Protein AF-A0AB74EVL1-F1 (afdb_monomer_lite)

Structure (mmCIF, N/CA/C/O backbone):
data_AF-A0AB74EVL1-F1
#
_entry.id   AF-A0AB74EVL1-F1
#
loop_
_atom_site.group_PDB
_atom_site.id
_atom_site.type_symbol
_atom_site.label_atom_id
_atom_site.label_alt_id
_atom_site.label_comp_id
_atom_site.label_asym_id
_atom_site.label_entity_id
_atom_site.label_seq_id
_atom_site.pdbx_PDB_ins_code
_atom_site.Cartn_x
_atom_site.Cartn_y
_atom_site.Cartn_z
_atom_site.occupancy
_atom_site.B_iso_or_equiv
_atom_site.auth_seq_id
_atom_site.auth_comp_id
_atom_site.auth_asym_id
_atom_site.auth_atom_id
_atom_site.pdbx_PDB_model_num
ATOM 1 N N . MET A 1 1 ? 5.092 3.246 -2.430 1.00 85.94 1 MET A N 1
ATOM 2 C CA . MET A 1 1 ? 4.159 4.288 -1.938 1.00 85.94 1 MET A CA 1
ATOM 3 C C . MET A 1 1 ? 3.705 3.928 -0.539 1.00 85.94 1 MET A C 1
ATOM 5 O O . MET A 1 1 ? 3.500 2.746 -0.288 1.00 85.94 1 MET A O 1
ATOM 9 N N . ARG A 1 2 ? 3.555 4.915 0.349 1.00 86.31 2 ARG A N 1
ATOM 10 C CA . ARG A 1 2 ? 3.015 4.697 1.691 1.00 86.31 2 ARG A CA 1
ATOM 11 C C . ARG A 1 2 ? 1.549 5.104 1.737 1.00 86.31 2 ARG A C 1
ATOM 13 O O . ARG A 1 2 ? 1.207 6.185 1.285 1.00 86.31 2 ARG A O 1
ATOM 20 N N . ILE A 1 3 ? 0.733 4.241 2.315 1.00 86.12 3 ILE A N 1
ATOM 21 C CA . ILE A 1 3 ? -0.681 4.444 2.595 1.00 86.12 3 ILE A CA 1
ATOM 22 C C . ILE A 1 3 ? -0.822 4.719 4.087 1.00 86.12 3 ILE A C 1
ATOM 24 O O . ILE A 1 3 ? -0.344 3.941 4.919 1.00 86.12 3 ILE A O 1
ATOM 28 N N . THR A 1 4 ? -1.467 5.824 4.426 1.00 82.94 4 THR A N 1
ATOM 29 C CA . THR A 1 4 ? -1.784 6.215 5.800 1.00 82.94 4 THR A CA 1
ATOM 30 C C . THR A 1 4 ? -3.246 6.592 5.890 1.00 82.94 4 THR A C 1
ATOM 32 O O . THR A 1 4 ? -3.840 7.020 4.909 1.00 82.94 4 THR A O 1
ATOM 35 N N . LEU A 1 5 ? -3.807 6.445 7.081 1.00 79.12 5 LEU A N 1
ATOM 36 C CA . LEU A 1 5 ? -5.086 7.041 7.420 1.00 79.12 5 LEU A CA 1
ATOM 37 C C . LEU A 1 5 ? -4.780 8.381 8.084 1.00 79.12 5 LEU A C 1
ATOM 39 O O . LEU A 1 5 ? -4.015 8.397 9.053 1.00 79.12 5 LEU A O 1
ATOM 43 N N . ASP A 1 6 ? -5.309 9.483 7.554 1.00 73.19 6 ASP A N 1
ATOM 44 C CA . ASP A 1 6 ? -5.245 10.761 8.259 1.00 73.19 6 ASP A CA 1
ATOM 45 C C . ASP A 1 6 ? -6.268 10.736 9.396 1.00 73.19 6 ASP A C 1
ATOM 47 O O . ASP A 1 6 ? -7.446 10.470 9.194 1.00 73.19 6 ASP A O 1
ATOM 51 N N . TYR A 1 7 ? -5.799 10.952 10.620 1.00 69.25 7 TYR A N 1
ATOM 52 C CA . TYR A 1 7 ? -6.631 10.883 11.818 1.00 69.25 7 TYR A CA 1
ATOM 53 C C . TYR A 1 7 ? -7.397 12.187 12.052 1.00 69.25 7 TYR A C 1
ATOM 55 O O . TYR A 1 7 ? -8.356 12.195 12.821 1.00 69.25 7 TYR A O 1
ATOM 63 N N . SER A 1 8 ? -6.985 13.290 11.421 1.00 75.12 8 SER A N 1
ATOM 64 C CA . SER A 1 8 ? -7.570 14.608 11.667 1.00 75.12 8 SER A CA 1
ATOM 65 C C . SER A 1 8 ? -9.030 14.687 11.213 1.00 75.12 8 SER A C 1
ATOM 67 O O . SER A 1 8 ? -9.880 15.117 11.995 1.00 75.12 8 SER A O 1
ATOM 69 N N . ASP A 1 9 ? -9.340 14.156 10.030 1.00 75.81 9 ASP A N 1
ATOM 70 C CA . ASP A 1 9 ? -10.699 14.142 9.474 1.00 75.81 9 ASP A CA 1
ATOM 71 C C . ASP A 1 9 ? -11.645 13.184 10.218 1.00 75.81 9 ASP A C 1
ATOM 73 O O . ASP A 1 9 ? -12.861 13.383 10.242 1.00 75.81 9 ASP A O 1
ATOM 77 N N . PHE A 1 10 ? -11.098 12.159 10.882 1.00 84.38 10 PHE A N 1
ATOM 78 C CA . PHE A 1 10 ? -11.878 11.118 11.562 1.00 84.38 10 PHE A CA 1
ATOM 79 C C . PHE A 1 10 ? -11.926 11.243 13.078 1.00 84.38 10 PHE A C 1
ATOM 81 O O . PHE A 1 10 ? -12.562 10.412 13.726 1.00 84.38 10 PHE A O 1
ATOM 88 N N . LYS A 1 11 ? -11.295 12.269 13.656 1.00 87.56 11 LYS A N 1
ATOM 89 C CA . LYS A 1 11 ? -11.080 12.375 15.103 1.00 87.56 11 LYS A CA 1
ATOM 90 C C . LYS A 1 11 ? -12.349 12.119 15.924 1.00 87.56 11 LYS A C 1
ATOM 92 O O . LYS A 1 11 ? -12.336 11.268 16.805 1.00 87.56 11 LYS A O 1
ATOM 97 N N . LYS A 1 12 ? -13.463 12.770 15.567 1.00 88.25 12 LYS A N 1
ATOM 98 C CA . LYS A 1 12 ? -14.749 12.602 16.269 1.00 88.25 12 LYS A CA 1
ATOM 99 C C . LYS A 1 12 ? -15.276 11.165 16.211 1.00 88.25 12 LYS A C 1
ATOM 101 O O . LYS A 1 12 ? -15.720 10.635 17.220 1.00 88.25 12 LYS A O 1
ATOM 106 N N . LEU A 1 13 ? -15.220 10.527 15.040 1.00 89.69 13 LEU A N 1
ATOM 107 C CA . LEU A 1 13 ? -15.690 9.147 14.868 1.00 89.69 13 LEU A CA 1
ATOM 108 C C . LEU A 1 13 ? -14.809 8.161 15.642 1.00 89.69 13 LEU A C 1
ATOM 110 O O . LEU A 1 13 ? -15.305 7.199 16.220 1.00 89.69 13 LEU A O 1
ATOM 114 N N . GLN A 1 14 ? -13.499 8.403 15.666 1.00 88.88 14 GLN A N 1
ATOM 115 C CA . GLN A 1 14 ? -12.550 7.567 16.393 1.00 88.88 14 GLN A CA 1
ATOM 116 C C . GLN A 1 14 ? -12.723 7.687 17.908 1.00 88.88 14 GLN A C 1
ATOM 118 O O . GLN A 1 14 ? -12.707 6.660 18.580 1.00 88.88 14 GLN A O 1
ATOM 123 N N . GLU A 1 15 ? -12.939 8.903 18.420 1.00 90.81 15 GLU A N 1
ATOM 124 C CA . GLU A 1 15 ? -13.258 9.156 19.831 1.00 90.81 15 GLU A CA 1
ATOM 125 C C . GLU A 1 15 ? -14.524 8.393 20.242 1.00 90.81 15 GLU A C 1
ATOM 127 O O . GLU A 1 15 ? -14.492 7.637 21.207 1.00 90.81 15 GLU A O 1
ATOM 132 N N . GLN A 1 16 ? -15.599 8.468 19.449 1.00 92.12 16 GLN A N 1
ATOM 133 C CA . GLN A 1 16 ? -16.835 7.721 19.723 1.00 92.12 16 GLN A CA 1
ATOM 134 C C . GLN A 1 16 ? -16.625 6.198 19.721 1.00 92.12 16 GLN A C 1
ATOM 136 O O . GLN A 1 16 ? -17.150 5.484 20.573 1.00 92.12 16 GLN A O 1
ATOM 141 N N . ILE A 1 17 ? -15.837 5.672 18.779 1.00 92.06 17 ILE A N 1
ATOM 142 C CA . ILE A 1 17 ? -15.513 4.236 18.736 1.00 92.06 17 ILE A CA 1
ATOM 143 C C . ILE A 1 17 ? -14.678 3.822 19.949 1.00 92.06 17 ILE A C 1
ATOM 145 O O . ILE A 1 17 ? -14.857 2.722 20.478 1.00 92.06 17 ILE A O 1
ATOM 149 N N . GLU A 1 18 ? -13.755 4.678 20.381 1.00 91.88 18 GLU A N 1
ATOM 150 C CA . GLU A 1 18 ? -12.927 4.437 21.555 1.00 91.88 18 GLU A CA 1
ATOM 151 C C . GLU A 1 18 ? -13.746 4.486 22.853 1.00 91.88 18 GLU A C 1
ATOM 153 O O . GLU A 1 18 ? -13.532 3.640 23.717 1.00 91.88 18 GLU A O 1
ATOM 158 N N . GLU A 1 19 ? -14.735 5.374 22.964 1.00 92.06 19 GLU A N 1
ATOM 159 C CA . GLU A 1 19 ? -15.678 5.408 24.092 1.00 92.06 19 GLU A CA 1
ATOM 160 C C . GLU A 1 19 ? -16.526 4.132 24.183 1.00 92.06 19 GLU A C 1
ATOM 162 O O . GLU A 1 19 ? -16.732 3.595 25.270 1.00 92.06 19 GLU A O 1
ATOM 167 N N . ILE A 1 20 ? -16.986 3.614 23.043 1.00 90.56 20 ILE A N 1
ATOM 168 C CA . ILE A 1 20 ? -17.884 2.453 22.988 1.00 90.56 20 ILE A CA 1
ATOM 169 C C . ILE A 1 20 ? -17.134 1.128 23.180 1.00 90.56 20 ILE A C 1
ATOM 171 O O . ILE A 1 20 ? -17.600 0.234 23.885 1.00 90.56 20 ILE A O 1
ATOM 175 N N . GLY A 1 21 ? -15.995 0.958 22.505 1.00 88.31 21 GLY A N 1
ATOM 176 C CA . GLY A 1 21 ? -15.307 -0.335 22.403 1.00 88.31 21 GLY A CA 1
ATOM 177 C C . GLY A 1 21 ? -13.829 -0.313 22.781 1.00 88.31 21 GLY A C 1
ATOM 178 O O . GLY A 1 21 ? -13.146 -1.338 22.665 1.00 88.31 21 GLY A O 1
ATOM 179 N N . GLY A 1 22 ? -13.315 0.836 23.219 1.00 91.88 22 GLY A N 1
ATOM 180 C CA . GLY A 1 22 ? -11.928 1.023 23.620 1.00 91.88 22 GLY A CA 1
ATOM 181 C C . GLY A 1 22 ? -10.926 1.052 22.464 1.00 91.88 22 GLY A C 1
ATOM 182 O O . GLY A 1 22 ? -11.203 0.719 21.306 1.00 91.88 22 GLY A O 1
ATOM 183 N N . SER A 1 23 ? -9.680 1.365 22.817 1.00 90.25 23 SER A N 1
ATOM 184 C CA . SER A 1 23 ? -8.545 1.482 21.890 1.00 90.25 23 SER A CA 1
ATOM 185 C C . SER A 1 23 ? -8.278 0.225 21.049 1.00 90.25 23 SER A C 1
ATOM 187 O O . SER A 1 23 ? -7.770 0.312 19.929 1.00 90.25 23 SER A O 1
ATOM 189 N N . LYS A 1 24 ? -8.639 -0.965 21.550 1.00 92.12 24 LYS A N 1
ATOM 190 C CA . LYS A 1 24 ? -8.501 -2.233 20.812 1.00 92.12 24 LYS A CA 1
ATOM 191 C C . LYS A 1 24 ? -9.457 -2.318 19.622 1.00 92.12 24 LYS A C 1
ATOM 193 O O . LYS A 1 24 ? -9.048 -2.811 18.568 1.00 92.12 24 LYS A O 1
ATOM 198 N N . LEU A 1 25 ? -10.703 -1.860 19.776 1.00 92.81 25 LEU A N 1
ATOM 199 C CA . LEU A 1 25 ? -11.672 -1.841 18.681 1.00 92.81 25 LEU A CA 1
ATOM 200 C C . LEU A 1 25 ? -11.218 -0.860 17.597 1.00 92.81 25 LEU A C 1
ATOM 202 O O . LEU A 1 25 ? -11.158 -1.230 16.423 1.00 92.81 25 LEU A O 1
ATOM 206 N N . LEU A 1 26 ? -10.793 0.337 18.010 1.00 91.94 26 LEU A N 1
ATOM 207 C CA . LEU A 1 26 ? -10.251 1.351 17.111 1.00 91.94 26 LEU A CA 1
ATOM 208 C C . LEU A 1 26 ? -9.002 0.852 16.358 1.00 91.94 26 LEU A C 1
ATOM 210 O O . LEU A 1 26 ? -8.918 0.991 15.138 1.00 91.94 26 LEU A O 1
ATOM 214 N N . ASP A 1 27 ? -8.047 0.195 17.032 1.00 91.56 27 ASP A N 1
ATOM 215 C CA . ASP A 1 27 ? -6.863 -0.374 16.364 1.00 91.56 27 ASP A CA 1
ATOM 216 C C . ASP A 1 27 ? -7.245 -1.451 15.337 1.00 91.56 27 ASP A C 1
ATOM 218 O O . ASP A 1 27 ? -6.672 -1.505 14.244 1.00 91.56 27 ASP A O 1
ATOM 222 N N . LYS A 1 28 ? -8.236 -2.294 15.654 1.00 94.06 28 LYS A N 1
ATOM 223 C CA . LYS A 1 28 ? -8.746 -3.318 14.733 1.00 94.06 28 LYS A CA 1
ATOM 224 C C . LYS A 1 28 ? -9.390 -2.685 13.496 1.00 94.06 28 LYS A C 1
ATOM 226 O O . LYS A 1 28 ? -9.093 -3.131 12.385 1.00 94.06 28 LYS A O 1
ATOM 231 N N . ALA A 1 29 ? -10.205 -1.646 13.680 1.00 93.69 29 ALA A N 1
ATOM 232 C CA . ALA A 1 29 ? -10.826 -0.888 12.595 1.00 93.69 29 ALA A CA 1
ATOM 233 C C . ALA A 1 29 ? -9.761 -0.250 11.689 1.00 93.69 29 ALA A C 1
ATOM 235 O O . ALA A 1 29 ? -9.726 -0.512 10.487 1.00 93.69 29 ALA A O 1
ATOM 236 N N . ASN A 1 30 ? -8.800 0.466 12.280 1.00 92.94 30 ASN A N 1
ATOM 237 C CA . ASN A 1 30 ? -7.706 1.120 11.557 1.00 92.94 30 ASN A CA 1
ATOM 238 C C . ASN A 1 30 ? -6.891 0.120 10.729 1.00 92.94 30 ASN A C 1
ATOM 240 O O . ASN A 1 30 ? -6.600 0.353 9.556 1.00 92.94 30 ASN A O 1
ATOM 244 N N . ARG A 1 31 ? -6.548 -1.039 11.306 1.00 94.06 31 ARG A N 1
ATOM 245 C CA . ARG A 1 31 ? -5.843 -2.105 10.575 1.00 94.06 31 ARG A CA 1
ATOM 246 C C . ARG A 1 31 ? -6.663 -2.654 9.418 1.00 94.06 31 ARG A C 1
ATOM 248 O O . ARG A 1 31 ? -6.081 -2.960 8.381 1.00 94.06 31 ARG A O 1
ATOM 255 N N . LYS A 1 32 ? -7.977 -2.817 9.587 1.00 94.81 32 LYS A N 1
ATOM 256 C CA . LYS A 1 32 ? -8.870 -3.296 8.525 1.00 94.81 32 LYS A CA 1
ATOM 257 C C . LYS A 1 32 ? -8.915 -2.300 7.365 1.00 94.81 32 LYS A C 1
ATOM 259 O O . LYS A 1 32 ? -8.735 -2.721 6.224 1.00 94.81 32 LYS A O 1
ATOM 264 N N . ILE A 1 33 ? -9.059 -1.008 7.668 1.00 94.19 33 ILE A N 1
ATOM 265 C CA . ILE A 1 33 ? -9.056 0.082 6.682 1.00 94.19 33 ILE A CA 1
ATOM 266 C C . ILE A 1 33 ? -7.744 0.078 5.892 1.00 94.19 33 ILE A C 1
ATOM 268 O O . ILE A 1 33 ? -7.772 -0.044 4.670 1.00 94.19 33 ILE A O 1
ATOM 272 N N . ILE A 1 34 ? -6.591 0.111 6.571 1.00 94.12 34 ILE A N 1
ATOM 273 C CA . ILE A 1 34 ? -5.285 0.156 5.893 1.00 94.12 34 ILE A CA 1
ATOM 274 C C . ILE A 1 34 ? -5.024 -1.105 5.063 1.00 94.12 34 ILE A C 1
ATOM 276 O O . ILE A 1 34 ? -4.540 -0.992 3.942 1.00 94.12 34 ILE A O 1
ATOM 280 N N . LYS A 1 35 ? -5.359 -2.303 5.562 1.00 94.75 35 LYS A N 1
ATOM 281 C CA . LYS A 1 35 ? -5.179 -3.549 4.792 1.00 94.75 35 LYS A CA 1
ATOM 282 C C . LYS A 1 35 ? -5.993 -3.546 3.503 1.00 94.75 35 LYS A C 1
ATOM 284 O O . LYS A 1 35 ? -5.457 -3.886 2.452 1.00 94.75 35 LYS A O 1
ATOM 289 N N . LYS A 1 36 ? -7.266 -3.150 3.586 1.00 93.12 36 LYS A N 1
ATOM 290 C CA . LYS A 1 36 ? -8.129 -3.030 2.407 1.00 93.12 36 LYS A CA 1
ATOM 291 C C . LYS A 1 36 ? -7.595 -1.948 1.465 1.00 93.12 36 LYS A C 1
ATOM 293 O O . LYS A 1 36 ? -7.491 -2.185 0.270 1.00 93.12 36 LYS A O 1
ATOM 298 N N . GLY A 1 37 ? -7.137 -0.824 2.020 1.00 92.44 37 GLY A N 1
ATOM 299 C CA . GLY A 1 37 ? -6.464 0.237 1.276 1.00 92.44 37 GLY A CA 1
ATOM 300 C C . GLY A 1 37 ? -5.239 -0.253 0.499 1.00 92.44 37 GLY A C 1
ATOM 301 O O . GLY A 1 37 ? -5.127 0.044 -0.684 1.00 92.44 37 GLY A O 1
ATOM 302 N N . GLN A 1 38 ? -4.356 -1.052 1.111 1.00 93.94 38 GLN A N 1
ATOM 303 C CA . GLN A 1 38 ? -3.188 -1.632 0.430 1.00 93.94 38 GLN A CA 1
ATOM 304 C C . GLN A 1 38 ? -3.574 -2.530 -0.743 1.00 93.94 38 GLN A C 1
ATOM 306 O O . GLN A 1 38 ? -2.952 -2.440 -1.799 1.00 93.94 38 GLN A O 1
ATOM 311 N N . GLN A 1 39 ? -4.572 -3.395 -0.553 1.00 93.44 39 GLN A N 1
ATOM 312 C CA . GLN A 1 39 ? -5.025 -4.317 -1.593 1.00 93.44 39 GLN A CA 1
ATOM 313 C C . GLN A 1 39 ? -5.584 -3.549 -2.788 1.00 93.44 39 GLN A C 1
ATOM 315 O O . GLN A 1 39 ? -5.085 -3.704 -3.900 1.00 93.44 39 GLN A O 1
ATOM 320 N N . THR A 1 40 ? -6.528 -2.638 -2.553 1.00 91.56 40 THR A N 1
ATOM 321 C CA . THR A 1 40 ? -7.130 -1.861 -3.640 1.00 91.56 40 THR A CA 1
ATOM 322 C C . THR A 1 40 ? -6.122 -0.924 -4.311 1.00 91.56 40 THR A C 1
ATOM 324 O O . THR A 1 40 ? -6.150 -0.739 -5.527 1.00 91.56 40 THR A O 1
ATOM 327 N N . ALA A 1 41 ? -5.187 -0.354 -3.547 1.00 92.44 41 ALA A N 1
ATOM 328 C CA . ALA A 1 41 ? -4.105 0.452 -4.099 1.00 92.44 41 ALA A CA 1
ATOM 329 C C . ALA A 1 41 ? -3.186 -0.368 -5.015 1.00 92.44 41 ALA A C 1
ATOM 331 O O . ALA A 1 41 ? -2.845 0.091 -6.104 1.00 92.44 41 ALA A O 1
ATOM 332 N N . ALA A 1 42 ? -2.813 -1.586 -4.611 1.00 93.75 42 ALA A N 1
ATOM 333 C CA . ALA A 1 42 ? -2.029 -2.483 -5.452 1.00 93.75 42 ALA A CA 1
ATOM 334 C C . ALA A 1 42 ? -2.797 -2.869 -6.724 1.00 93.75 42 ALA A C 1
ATOM 336 O O . ALA A 1 42 ? -2.240 -2.785 -7.814 1.00 93.75 42 ALA A O 1
ATOM 337 N N . GLU A 1 43 ? -4.090 -3.184 -6.619 1.00 92.94 43 GLU A N 1
ATOM 338 C CA . GLU A 1 43 ? -4.943 -3.447 -7.784 1.00 92.94 43 GLU A CA 1
ATOM 339 C C . GLU A 1 43 ? -5.001 -2.252 -8.743 1.00 92.94 43 GLU A C 1
ATOM 341 O O . GLU A 1 43 ? -4.918 -2.430 -9.958 1.00 92.94 43 GLU A O 1
ATOM 346 N N . ARG A 1 44 ? -5.108 -1.021 -8.230 1.00 91.56 44 ARG A N 1
ATOM 347 C CA . ARG A 1 44 ? -5.134 0.182 -9.072 1.00 91.56 44 ARG A CA 1
ATOM 348 C C . ARG A 1 44 ? -3.789 0.416 -9.757 1.00 91.56 44 ARG A C 1
ATOM 350 O O . ARG A 1 44 ? -3.758 0.577 -10.971 1.00 91.56 44 ARG A O 1
ATOM 357 N N . VAL A 1 45 ? -2.687 0.343 -9.011 1.00 92.25 45 VAL A N 1
ATOM 358 C CA . VAL A 1 45 ? -1.328 0.479 -9.562 1.00 92.25 45 VAL A CA 1
ATOM 359 C C . VAL A 1 45 ? -1.026 -0.613 -10.594 1.00 92.25 45 VAL A C 1
ATOM 361 O O . VAL A 1 45 ? -0.383 -0.334 -11.603 1.00 92.25 45 VAL A O 1
ATOM 364 N N . SER A 1 46 ? -1.521 -1.839 -10.397 1.00 93.62 46 SER A N 1
ATOM 365 C CA . SER A 1 46 ? -1.301 -2.954 -11.331 1.00 93.62 46 SER A CA 1
ATOM 366 C C . SER A 1 46 ? -1.792 -2.657 -12.750 1.00 93.62 46 SER A C 1
ATOM 368 O O . SER A 1 46 ? -1.180 -3.107 -13.718 1.00 93.62 46 SER A O 1
ATOM 370 N N . LYS A 1 47 ? -2.858 -1.858 -12.881 1.00 92.06 47 LYS A N 1
ATOM 371 C CA . LYS A 1 47 ? -3.458 -1.484 -14.169 1.00 92.06 47 LYS A CA 1
ATOM 372 C C . LYS A 1 47 ? -2.617 -0.467 -14.938 1.00 92.06 47 LYS A C 1
ATOM 374 O O . LYS A 1 47 ? -2.679 -0.436 -16.161 1.00 92.06 47 LYS A O 1
ATOM 379 N N . GLU A 1 48 ? -1.822 0.324 -14.226 1.00 91.12 48 GLU A N 1
ATOM 380 C CA . GLU A 1 48 ? -0.966 1.368 -14.796 1.00 91.12 48 GLU A CA 1
ATOM 381 C C . GLU A 1 48 ? 0.447 0.860 -15.119 1.00 91.12 48 GLU A C 1
ATOM 383 O O . GLU A 1 48 ? 1.180 1.471 -15.903 1.00 91.12 48 GLU A O 1
ATOM 388 N N . LEU A 1 49 ? 0.861 -0.258 -14.511 1.00 91.38 49 LEU A N 1
ATOM 389 C CA . LEU A 1 49 ? 2.181 -0.835 -14.736 1.00 91.38 49 LEU A CA 1
ATOM 390 C C . LEU A 1 49 ? 2.305 -1.420 -16.155 1.00 91.38 49 LEU A C 1
ATOM 392 O O . LEU A 1 49 ? 1.418 -2.142 -16.615 1.00 91.38 49 LEU A O 1
ATOM 396 N N . PRO A 1 50 ? 3.423 -1.158 -16.858 1.00 88.25 50 PRO A N 1
ATOM 397 C CA . PRO A 1 50 ? 3.643 -1.701 -18.189 1.00 88.25 50 PRO A CA 1
ATOM 398 C C . PRO A 1 50 ? 3.843 -3.217 -18.151 1.00 88.25 50 PRO A C 1
ATOM 400 O O . PRO A 1 50 ? 4.486 -3.761 -17.253 1.00 88.25 50 PRO A O 1
ATOM 403 N N . VAL A 1 51 ? 3.349 -3.888 -19.189 1.00 89.88 51 VAL A N 1
ATOM 404 C CA . VAL A 1 51 ? 3.422 -5.343 -19.337 1.00 89.88 51 VAL A CA 1
ATOM 405 C C . VAL A 1 51 ? 3.950 -5.671 -20.723 1.00 89.88 51 VAL A C 1
ATOM 407 O O . VAL A 1 51 ? 3.466 -5.135 -21.719 1.00 89.88 51 VAL A O 1
ATOM 410 N N . SER A 1 52 ? 4.969 -6.527 -20.794 1.00 87.19 52 SER A N 1
ATOM 411 C CA . SER A 1 52 ? 5.445 -7.054 -22.072 1.00 87.19 52 SER A CA 1
ATOM 412 C C . SER A 1 52 ? 4.505 -8.152 -22.574 1.00 87.19 52 SER A C 1
ATOM 414 O O . SER A 1 52 ? 3.945 -8.895 -21.778 1.00 87.19 52 SER A O 1
ATOM 416 N N . GLY A 1 53 ? 4.359 -8.288 -23.895 1.00 87.81 53 GLY A N 1
ATOM 417 C CA . GLY A 1 53 ? 3.552 -9.370 -24.481 1.00 87.81 53 GLY A CA 1
ATOM 418 C C . GLY A 1 53 ? 4.137 -10.771 -24.257 1.00 87.81 53 GLY A C 1
ATOM 419 O O . GLY A 1 53 ? 3.402 -11.749 -24.269 1.00 87.81 53 GLY A O 1
ATOM 420 N N . ASP A 1 54 ? 5.449 -10.858 -24.021 1.00 88.88 54 ASP A N 1
ATOM 421 C CA . ASP A 1 54 ? 6.151 -12.078 -23.623 1.00 88.88 54 ASP A CA 1
ATOM 422 C C . ASP A 1 54 ? 7.150 -11.750 -22.503 1.00 88.88 54 ASP A C 1
ATOM 424 O O . ASP A 1 54 ? 8.010 -10.869 -22.638 1.00 88.88 54 ASP A O 1
ATOM 428 N N . ILE A 1 55 ? 7.020 -12.440 -21.371 1.00 87.62 55 ILE A N 1
ATOM 429 C CA . ILE A 1 55 ? 7.900 -12.279 -20.213 1.00 87.62 55 ILE A CA 1
ATOM 430 C C . ILE A 1 55 ? 9.254 -12.965 -20.408 1.00 87.62 55 ILE A C 1
ATOM 432 O O . ILE A 1 55 ? 10.255 -12.529 -19.838 1.00 87.62 55 ILE A O 1
ATOM 436 N N . SER A 1 56 ? 9.332 -13.993 -21.259 1.00 86.19 56 SER A N 1
ATOM 437 C CA . SER A 1 56 ? 10.579 -14.710 -21.532 1.00 86.19 56 SER A CA 1
ATOM 438 C C . SER A 1 56 ? 11.630 -13.798 -22.171 1.00 86.19 56 SER A C 1
ATOM 440 O O . SER A 1 56 ? 12.828 -14.004 -21.978 1.00 86.19 56 SER A O 1
ATOM 442 N N . GLY A 1 57 ? 11.190 -12.735 -22.853 1.00 85.00 57 GLY A N 1
ATOM 443 C CA . GLY A 1 57 ? 12.022 -11.671 -23.409 1.00 85.00 57 GLY A CA 1
ATOM 444 C C . GLY A 1 57 ? 12.472 -10.594 -22.413 1.00 85.00 57 GLY A C 1
ATOM 445 O O . GLY A 1 57 ? 13.293 -9.749 -22.781 1.00 85.00 57 GLY A O 1
ATOM 446 N N . SER A 1 58 ? 11.991 -10.615 -21.169 1.00 82.19 58 SER A N 1
ATOM 447 C CA . SER A 1 58 ? 12.307 -9.615 -20.142 1.00 82.19 58 SER A CA 1
ATOM 448 C C . SER A 1 58 ? 13.619 -9.903 -19.412 1.00 82.19 58 SER A C 1
ATOM 450 O O . SER A 1 58 ? 14.059 -11.039 -19.292 1.00 82.19 58 SER A O 1
ATOM 452 N N . GLY A 1 59 ? 14.267 -8.859 -18.896 1.00 78.19 59 GLY A N 1
ATOM 453 C CA . GLY A 1 59 ? 15.522 -8.993 -18.154 1.00 78.19 59 GLY A CA 1
ATOM 454 C C . GLY A 1 59 ? 16.779 -9.108 -19.034 1.00 78.19 59 GLY A C 1
ATOM 455 O O . GLY A 1 59 ? 16.705 -9.205 -20.266 1.00 78.19 59 GLY A O 1
ATOM 456 N N . PRO A 1 60 ? 17.974 -9.038 -18.422 1.00 78.31 60 PRO A N 1
ATOM 457 C CA . PRO A 1 60 ? 19.230 -8.925 -19.152 1.00 78.31 60 PRO A CA 1
ATOM 458 C C . PRO A 1 60 ? 19.632 -10.245 -19.828 1.00 78.31 60 PRO A C 1
ATOM 460 O O . PRO A 1 60 ? 19.742 -11.288 -19.180 1.00 78.31 60 PRO A O 1
ATOM 463 N N . LYS A 1 61 ? 19.954 -10.186 -21.127 1.00 81.94 61 LYS A N 1
ATOM 464 C CA . LYS A 1 61 ? 20.615 -11.279 -21.860 1.00 81.94 61 LYS A CA 1
ATOM 465 C C . LYS A 1 61 ? 22.129 -11.074 -21.810 1.00 81.94 61 LYS A C 1
ATOM 467 O O . LYS A 1 61 ? 22.661 -10.166 -22.445 1.00 81.94 61 LYS A O 1
ATOM 472 N N . ARG A 1 62 ? 22.833 -11.903 -21.036 1.00 82.44 62 ARG A N 1
ATOM 473 C CA . ARG A 1 62 ? 24.304 -11.875 -20.956 1.00 82.44 62 ARG A CA 1
ATOM 474 C C . ARG A 1 62 ? 24.894 -12.839 -21.986 1.00 82.44 62 ARG A C 1
ATOM 476 O O . ARG A 1 62 ? 24.322 -13.892 -22.247 1.00 82.44 62 ARG A O 1
ATOM 483 N N . HIS A 1 63 ? 26.030 -12.476 -22.578 1.00 83.31 63 HIS A N 1
ATOM 484 C CA . HIS A 1 63 ? 26.677 -13.260 -23.635 1.00 83.31 63 HIS A CA 1
ATOM 485 C C . HIS A 1 63 ? 26.856 -14.733 -23.221 1.00 83.31 63 HIS A C 1
ATOM 487 O O . HIS A 1 63 ? 27.383 -15.006 -22.142 1.00 83.31 63 HIS A O 1
ATOM 493 N N . LYS A 1 64 ? 26.403 -15.663 -24.076 1.00 84.06 64 LYS A N 1
ATOM 494 C CA . LYS A 1 64 ? 26.425 -17.126 -23.861 1.00 84.06 64 LYS A CA 1
ATOM 495 C C . LYS A 1 64 ? 25.664 -17.641 -22.621 1.00 84.06 64 LYS A C 1
ATOM 497 O O . LYS A 1 64 ? 25.798 -18.814 -22.294 1.00 84.06 64 LYS A O 1
ATOM 502 N N . LYS A 1 65 ? 24.857 -16.815 -21.942 1.00 84.62 65 LYS A N 1
ATOM 503 C CA . LYS A 1 65 ? 23.989 -17.252 -20.834 1.00 84.62 65 LYS A CA 1
ATOM 504 C C . LYS A 1 65 ? 22.509 -17.175 -21.230 1.00 84.62 65 LYS A C 1
ATOM 506 O O . LYS A 1 65 ? 22.140 -16.265 -21.981 1.00 84.62 65 LYS A O 1
ATOM 511 N N . PRO A 1 66 ? 21.660 -18.082 -20.709 1.00 81.94 66 PRO A N 1
ATOM 512 C CA . PRO A 1 66 ? 20.213 -17.920 -20.776 1.00 81.94 66 PRO A CA 1
ATOM 513 C C . PRO A 1 66 ? 19.801 -16.555 -20.220 1.00 81.94 66 PRO A C 1
ATOM 515 O O . PRO A 1 66 ? 20.475 -15.995 -19.346 1.00 81.94 66 PRO A O 1
ATOM 518 N N . ARG A 1 67 ? 18.711 -15.995 -20.748 1.00 84.44 67 ARG A N 1
ATOM 519 C CA . ARG A 1 67 ? 18.178 -14.736 -20.230 1.00 84.44 67 ARG A CA 1
ATOM 520 C C . ARG A 1 67 ? 17.672 -14.959 -18.805 1.00 84.44 67 ARG A C 1
ATOM 522 O O . ARG A 1 67 ? 17.020 -15.958 -18.526 1.00 84.44 67 ARG A O 1
ATOM 529 N N . SER A 1 68 ? 17.998 -14.028 -17.914 1.00 82.50 68 SER A N 1
ATOM 530 C CA . SER A 1 68 ? 17.468 -14.024 -16.553 1.00 82.50 68 SER A CA 1
ATOM 531 C C . SER A 1 68 ? 16.131 -13.293 -16.559 1.00 82.50 68 SER A C 1
ATOM 533 O O . SER A 1 68 ? 16.096 -12.082 -16.327 1.00 82.50 68 SER A O 1
ATOM 535 N N . SER A 1 69 ? 15.064 -14.021 -16.872 1.00 81.62 69 SER A N 1
ATOM 536 C CA . SER A 1 69 ? 13.702 -13.485 -16.926 1.00 81.62 69 SER A CA 1
ATOM 537 C C . SER A 1 69 ? 12.979 -13.714 -15.592 1.00 81.62 69 SER A C 1
ATOM 539 O O . SER A 1 69 ? 13.179 -14.763 -14.977 1.00 81.62 69 SER A O 1
ATOM 541 N N . PRO A 1 70 ? 12.172 -12.753 -15.109 1.00 83.56 70 PRO A N 1
ATOM 542 C CA . PRO A 1 70 ? 11.295 -12.978 -13.962 1.00 83.56 70 PRO A CA 1
ATOM 543 C C . PRO A 1 70 ? 10.206 -14.010 -14.298 1.00 83.56 70 PRO A C 1
ATOM 545 O O . PRO A 1 70 ? 9.859 -14.190 -15.464 1.00 83.56 70 PRO A O 1
ATOM 548 N N . PHE A 1 71 ? 9.671 -14.680 -13.273 1.00 86.75 71 PHE A N 1
ATOM 549 C CA . PHE A 1 71 ? 8.611 -15.683 -13.434 1.00 86.75 71 PHE A CA 1
ATOM 550 C C . PHE A 1 71 ? 7.231 -15.063 -13.701 1.00 86.75 71 PHE A C 1
ATOM 552 O O . PHE A 1 71 ? 6.425 -15.672 -14.398 1.00 86.75 71 PHE A O 1
ATOM 559 N N . ALA A 1 72 ? 6.973 -13.858 -13.185 1.00 90.88 72 ALA A N 1
ATOM 560 C CA . ALA A 1 72 ? 5.732 -13.111 -13.381 1.00 90.88 72 ALA A CA 1
ATOM 561 C C . ALA A 1 72 ? 6.009 -11.612 -13.583 1.00 90.88 72 ALA A C 1
ATOM 563 O O . ALA A 1 72 ? 7.102 -11.118 -13.271 1.00 90.88 72 ALA A O 1
ATOM 564 N N . HIS A 1 73 ? 5.047 -10.886 -14.161 1.00 92.38 73 HIS A N 1
ATOM 565 C CA . HIS A 1 73 ? 5.202 -9.453 -14.397 1.00 92.38 73 HIS A CA 1
ATOM 566 C C . HIS A 1 73 ? 5.100 -8.680 -13.084 1.00 92.38 73 HIS A C 1
ATOM 568 O O . HIS A 1 73 ? 4.417 -9.090 -12.149 1.00 92.38 73 HIS A O 1
ATOM 574 N N . SER A 1 74 ? 5.719 -7.499 -13.037 1.00 92.25 74 SER A N 1
ATOM 575 C CA . SER A 1 74 ? 5.652 -6.620 -11.866 1.00 92.25 74 SER A CA 1
ATOM 576 C C . SER A 1 74 ? 4.214 -6.310 -11.440 1.00 92.25 74 SER A C 1
ATOM 578 O O . SER A 1 74 ? 3.930 -6.296 -10.248 1.00 92.25 74 SER A O 1
ATOM 580 N N . ARG A 1 75 ? 3.284 -6.126 -12.385 1.00 93.50 75 ARG A N 1
ATOM 581 C CA . ARG A 1 75 ? 1.872 -5.875 -12.059 1.00 93.50 75 ARG A CA 1
ATOM 582 C C . ARG A 1 75 ? 1.195 -7.005 -11.275 1.00 93.50 75 ARG A C 1
ATOM 584 O O . ARG A 1 75 ? 0.264 -6.726 -10.530 1.00 93.50 75 ARG A O 1
ATOM 591 N N . ASP A 1 76 ? 1.665 -8.240 -11.438 1.00 92.88 76 ASP A N 1
ATOM 592 C CA . ASP A 1 76 ? 1.075 -9.430 -10.825 1.00 92.88 76 ASP A CA 1
ATOM 593 C C . ASP A 1 76 ? 1.701 -9.703 -9.441 1.00 92.88 76 ASP A C 1
ATOM 595 O O . ASP A 1 76 ? 1.135 -10.426 -8.626 1.00 92.88 76 ASP A O 1
ATOM 599 N N . GLU A 1 77 ? 2.854 -9.088 -9.150 1.00 93.50 77 GLU A N 1
ATOM 600 C CA . GLU A 1 77 ? 3.659 -9.321 -7.944 1.00 93.50 77 GLU A CA 1
ATOM 601 C C . GLU A 1 77 ? 3.998 -8.022 -7.197 1.00 93.50 77 GLU A C 1
ATOM 603 O O . GLU A 1 77 ? 5.109 -7.856 -6.691 1.00 93.50 77 GLU A O 1
ATOM 608 N N . ILE A 1 78 ? 3.062 -7.072 -7.120 1.00 94.12 78 ILE A N 1
ATOM 609 C CA . ILE A 1 78 ? 3.277 -5.830 -6.361 1.00 94.12 78 ILE A CA 1
ATOM 610 C C . ILE A 1 78 ? 3.474 -6.170 -4.872 1.00 94.12 78 ILE A C 1
ATOM 612 O O . ILE A 1 78 ? 2.554 -6.704 -4.244 1.00 94.12 78 ILE A O 1
ATOM 616 N N . PRO A 1 79 ? 4.624 -5.824 -4.258 1.00 94.06 79 PRO A N 1
ATOM 617 C CA . PRO A 1 79 ? 4.861 -6.121 -2.855 1.00 94.06 79 PRO A CA 1
ATOM 618 C C . PRO A 1 79 ? 3.866 -5.395 -1.951 1.00 94.06 79 PRO A C 1
ATOM 620 O O . PRO A 1 79 ? 3.677 -4.180 -2.056 1.00 94.06 79 PRO A O 1
ATOM 623 N N . ILE A 1 80 ? 3.276 -6.141 -1.018 1.00 93.44 80 ILE A N 1
ATOM 624 C CA . ILE A 1 80 ? 2.438 -5.605 0.054 1.00 93.44 80 ILE A CA 1
ATOM 625 C C . ILE A 1 80 ? 3.269 -5.565 1.335 1.00 93.44 80 ILE A C 1
ATOM 627 O O . ILE A 1 80 ? 3.648 -6.595 1.897 1.00 93.44 80 ILE A O 1
ATOM 631 N N . GLY A 1 81 ? 3.576 -4.356 1.795 1.00 91.56 81 GLY A N 1
ATOM 632 C CA . GLY A 1 81 ? 4.354 -4.123 3.001 1.00 91.56 81 GLY A CA 1
ATOM 633 C C . GLY A 1 81 ? 3.588 -4.464 4.278 1.00 91.56 81 GLY A C 1
ATOM 634 O O . GLY A 1 81 ? 2.358 -4.522 4.317 1.00 91.56 81 GLY A O 1
ATOM 635 N N . LYS A 1 82 ? 4.332 -4.649 5.370 1.00 92.56 82 LYS A N 1
ATOM 636 C CA . LYS A 1 82 ? 3.743 -4.830 6.701 1.00 92.56 82 LYS A CA 1
ATOM 637 C C . LYS A 1 82 ? 3.125 -3.521 7.200 1.00 92.56 82 LYS A C 1
ATOM 639 O O . LYS A 1 82 ? 3.628 -2.431 6.932 1.00 92.56 82 LYS A O 1
ATOM 644 N N . LEU A 1 83 ? 2.081 -3.654 8.013 1.00 92.62 83 LEU A N 1
ATOM 645 C CA . LEU A 1 83 ? 1.542 -2.553 8.807 1.00 92.62 83 LEU A CA 1
ATOM 646 C C . LEU A 1 83 ? 2.609 -2.037 9.775 1.00 92.62 83 LEU A C 1
ATOM 648 O O . LEU A 1 83 ? 3.227 -2.809 10.509 1.00 92.62 83 LEU A O 1
ATOM 652 N N . THR A 1 84 ? 2.792 -0.725 9.800 1.00 90.94 84 THR A N 1
ATOM 653 C CA . THR A 1 84 ? 3.758 -0.035 10.652 1.00 90.94 84 THR A CA 1
ATOM 654 C C . THR A 1 84 ? 3.109 1.192 11.277 1.00 90.94 84 THR A C 1
ATOM 656 O O . THR A 1 84 ? 2.362 1.917 10.621 1.00 90.94 84 THR A O 1
ATOM 659 N N . LYS A 1 85 ? 3.404 1.447 12.554 1.00 87.50 85 LYS A N 1
ATOM 660 C CA . LYS A 1 85 ? 3.010 2.686 13.231 1.00 87.50 85 LYS A CA 1
ATOM 661 C C . LYS A 1 85 ? 4.199 3.635 13.274 1.00 87.50 85 LYS A C 1
ATOM 663 O O . LYS A 1 85 ? 5.275 3.245 13.721 1.00 87.50 85 LYS A O 1
ATOM 668 N N . LYS A 1 86 ? 4.013 4.878 12.833 1.00 80.94 86 LYS A N 1
ATOM 669 C CA . LYS A 1 86 ? 5.036 5.928 12.915 1.00 80.94 86 LYS A CA 1
ATOM 670 C C . LYS A 1 86 ? 4.381 7.219 13.387 1.00 80.94 86 LYS A C 1
ATOM 672 O O . LYS A 1 86 ? 3.431 7.672 12.766 1.00 80.94 86 LYS A O 1
ATOM 677 N N . LYS A 1 87 ? 4.889 7.800 14.483 1.00 78.12 87 LYS A N 1
ATOM 678 C CA . LYS A 1 87 ? 4.334 9.020 15.106 1.00 78.12 87 LYS A CA 1
ATOM 679 C C . LYS A 1 87 ? 2.818 8.927 15.377 1.00 78.12 87 LYS A C 1
ATOM 681 O O . LYS A 1 87 ? 2.075 9.843 15.065 1.00 78.12 87 LYS A O 1
ATOM 686 N N . GLY A 1 88 ? 2.354 7.785 15.889 1.00 73.50 88 GLY A N 1
ATOM 687 C CA . GLY A 1 88 ? 0.928 7.545 16.160 1.00 73.50 88 GLY A CA 1
ATOM 688 C C . GLY A 1 88 ? 0.086 7.156 14.938 1.00 73.50 88 GLY A C 1
ATOM 689 O O . GLY A 1 88 ? -0.977 6.573 15.114 1.00 73.50 88 GLY A O 1
ATOM 690 N N . LEU A 1 89 ? 0.585 7.360 13.715 1.00 78.81 89 LEU A N 1
ATOM 691 C CA . LEU A 1 89 ? -0.136 7.030 12.487 1.00 78.81 89 LEU A CA 1
ATOM 692 C C . LEU A 1 89 ? 0.099 5.575 12.083 1.00 78.81 89 LEU A C 1
ATOM 694 O O . LEU A 1 89 ? 1.246 5.158 11.868 1.00 78.81 89 LEU A O 1
ATOM 698 N N . LEU A 1 90 ? -0.980 4.803 11.947 1.00 89.25 90 LEU A N 1
ATOM 699 C CA . LEU A 1 90 ? -0.929 3.507 11.283 1.00 89.25 90 LEU A CA 1
ATOM 700 C C . LEU A 1 90 ? -0.821 3.718 9.772 1.00 89.25 90 LEU A C 1
ATOM 702 O O . LEU A 1 90 ? -1.591 4.459 9.166 1.00 89.25 90 LEU A O 1
ATOM 706 N N . GLY A 1 91 ? 0.131 3.035 9.156 1.00 90.06 91 GLY A N 1
ATOM 707 C CA . GLY A 1 91 ? 0.249 3.009 7.712 1.00 90.06 91 GLY A CA 1
ATOM 7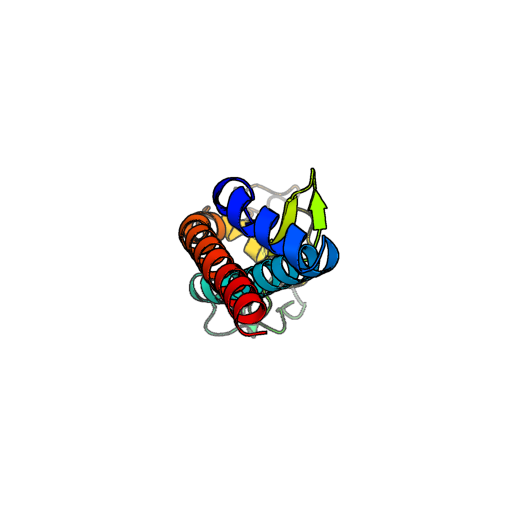08 C C . GLY A 1 91 ? 0.897 1.731 7.239 1.00 90.06 91 GLY A C 1
ATOM 709 O O . GLY A 1 91 ? 1.325 0.886 8.028 1.00 90.06 91 GLY A O 1
ATOM 710 N N . ALA A 1 92 ? 0.968 1.588 5.933 1.00 92.00 92 ALA A N 1
ATOM 711 C CA . ALA A 1 92 ? 1.606 0.456 5.309 1.00 92.00 92 ALA A CA 1
ATOM 712 C C . ALA A 1 92 ? 2.058 0.834 3.906 1.00 92.00 92 ALA A C 1
ATOM 714 O O . ALA A 1 92 ? 1.560 1.786 3.311 1.00 92.00 92 ALA A O 1
ATOM 715 N N . ASP A 1 93 ? 3.029 0.104 3.391 1.00 91.38 93 ASP A N 1
ATOM 716 C CA . ASP A 1 93 ? 3.656 0.429 2.119 1.00 91.38 93 ASP A CA 1
ATOM 717 C C . ASP A 1 93 ? 3.198 -0.553 1.037 1.00 91.38 93 ASP A C 1
ATOM 719 O O . ASP A 1 93 ? 2.839 -1.696 1.330 1.00 91.38 93 ASP A O 1
ATOM 723 N N . ILE A 1 94 ? 3.203 -0.103 -0.214 1.00 92.50 94 ILE A N 1
ATOM 724 C CA . ILE A 1 94 ? 3.044 -0.951 -1.398 1.00 92.50 94 ILE A CA 1
ATOM 725 C C . ILE A 1 94 ? 4.139 -0.651 -2.424 1.00 92.50 94 ILE A C 1
ATOM 727 O O . ILE A 1 94 ? 4.630 0.485 -2.514 1.00 92.50 94 ILE A O 1
ATOM 731 N N . GLY A 1 95 ? 4.481 -1.653 -3.228 1.00 92.19 95 GLY A N 1
ATOM 732 C CA . GLY A 1 95 ? 5.525 -1.556 -4.242 1.00 92.19 95 GLY A CA 1
ATOM 733 C C . GLY A 1 95 ? 6.928 -1.801 -3.685 1.00 92.19 95 GLY A C 1
ATOM 734 O O . GLY A 1 95 ? 7.115 -2.213 -2.541 1.00 92.19 95 GLY A O 1
ATOM 735 N N . TRP A 1 96 ? 7.927 -1.524 -4.516 1.00 91.62 96 TRP A N 1
ATOM 736 C CA . TRP A 1 96 ? 9.334 -1.770 -4.212 1.00 91.62 96 TRP A CA 1
ATOM 737 C C . TRP A 1 96 ? 9.998 -0.538 -3.603 1.00 91.62 96 TRP A C 1
ATOM 739 O O . TRP A 1 96 ? 9.828 0.589 -4.078 1.00 91.62 96 TRP A O 1
ATOM 749 N N . TYR A 1 97 ? 10.806 -0.759 -2.571 1.00 84.44 97 TYR A N 1
ATOM 750 C CA . TYR A 1 97 ? 11.617 0.294 -1.965 1.00 84.44 97 TYR A CA 1
ATOM 751 C C . TYR A 1 97 ? 12.854 0.620 -2.813 1.00 84.44 97 TYR A C 1
ATOM 753 O O . TYR A 1 97 ? 13.329 -0.227 -3.573 1.00 84.44 97 TYR A O 1
ATOM 761 N N . PRO A 1 98 ? 13.468 1.805 -2.634 1.00 81.38 98 PRO A N 1
ATOM 762 C CA . PRO A 1 98 ? 14.738 2.129 -3.284 1.00 81.38 98 PRO A CA 1
ATOM 763 C C . PRO A 1 98 ? 15.835 1.081 -3.047 1.00 81.38 98 PRO A C 1
ATOM 765 O O . PRO A 1 98 ? 16.573 0.753 -3.974 1.00 81.38 98 PRO A O 1
ATOM 768 N N . SER A 1 99 ? 15.901 0.502 -1.845 1.00 84.12 99 SER A N 1
ATOM 769 C CA . SER A 1 99 ? 16.853 -0.554 -1.469 1.00 84.12 99 SER A CA 1
ATOM 770 C C . SER A 1 99 ? 16.430 -1.971 -1.874 1.00 84.12 99 SER A C 1
ATOM 772 O O . SER A 1 99 ? 17.201 -2.909 -1.684 1.00 84.12 99 SER A O 1
ATOM 774 N N . ASP A 1 100 ? 15.223 -2.145 -2.413 1.00 84.38 100 ASP A N 1
ATOM 775 C CA . ASP A 1 100 ? 14.699 -3.452 -2.793 1.00 84.38 100 ASP A CA 1
ATOM 776 C C . ASP A 1 100 ? 15.406 -3.974 -4.053 1.00 84.38 100 ASP A C 1
ATOM 778 O O . ASP A 1 100 ? 15.540 -3.249 -5.047 1.00 84.38 100 ASP A O 1
ATOM 782 N N . ASN A 1 101 ? 15.861 -5.227 -3.984 1.00 85.00 101 ASN A N 1
ATOM 783 C CA . ASN A 1 101 ? 16.530 -5.970 -5.056 1.00 85.00 101 ASN A CA 1
ATOM 784 C C . ASN A 1 101 ? 15.853 -7.330 -5.322 1.00 85.00 101 ASN A C 1
ATOM 786 O O . ASN A 1 101 ? 16.442 -8.199 -5.966 1.00 85.00 101 ASN A O 1
ATOM 790 N N . SER A 1 102 ? 14.643 -7.538 -4.795 1.00 86.56 102 SER A N 1
ATOM 791 C CA . SER A 1 102 ? 13.813 -8.714 -5.065 1.00 86.56 102 SER A CA 1
ATOM 792 C C . SER A 1 102 ? 13.385 -8.771 -6.543 1.00 86.56 102 SER A C 1
ATOM 794 O O . SER A 1 102 ? 13.607 -7.814 -7.297 1.00 86.56 102 SER A O 1
ATOM 796 N N . PRO A 1 103 ? 12.801 -9.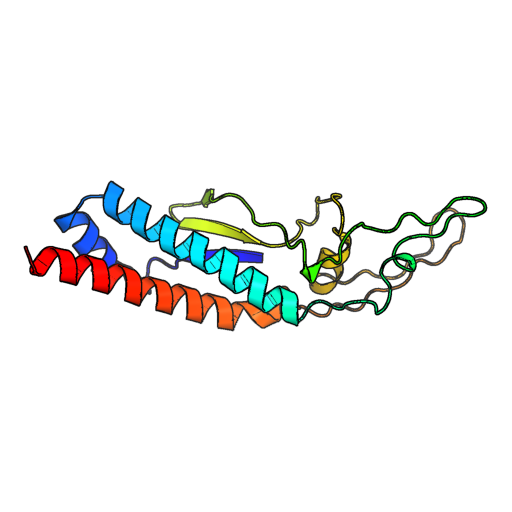885 -7.022 1.00 86.25 103 PRO A N 1
ATOM 797 C CA . PRO A 1 103 ? 12.215 -9.925 -8.356 1.00 86.25 103 PRO A CA 1
ATOM 798 C C . PRO A 1 103 ? 11.312 -8.714 -8.615 1.00 86.25 103 PRO A C 1
ATOM 800 O O . PRO A 1 103 ? 10.662 -8.184 -7.716 1.00 86.25 103 PRO A O 1
ATOM 803 N N . ASN A 1 104 ? 11.312 -8.240 -9.860 1.00 89.19 104 ASN A N 1
ATOM 804 C CA . ASN A 1 104 ? 10.527 -7.080 -10.278 1.00 89.19 104 ASN A CA 1
ATOM 805 C C . ASN A 1 104 ? 10.898 -5.725 -9.632 1.00 89.19 104 ASN A C 1
ATOM 807 O O . ASN A 1 104 ? 10.242 -4.727 -9.929 1.00 89.19 104 ASN A O 1
ATOM 811 N N . PHE A 1 105 ? 12.017 -5.624 -8.889 1.00 87.88 105 PHE A N 1
ATOM 812 C CA . PHE A 1 105 ? 12.460 -4.357 -8.277 1.00 87.88 105 PHE A CA 1
ATOM 813 C C . PHE A 1 105 ? 12.590 -3.184 -9.254 1.00 87.88 105 PHE A C 1
ATOM 815 O O . PHE A 1 105 ? 12.480 -2.028 -8.849 1.00 87.88 105 PHE A O 1
ATOM 822 N N . TYR A 1 106 ? 12.837 -3.458 -10.539 1.00 85.50 106 TYR A N 1
ATOM 823 C CA . TYR A 1 106 ? 12.973 -2.436 -11.574 1.00 85.50 106 TYR A CA 1
ATOM 824 C C . TYR A 1 106 ? 11.709 -1.577 -11.732 1.00 85.50 106 TYR A C 1
ATOM 826 O O . TYR A 1 106 ? 11.815 -0.433 -12.164 1.00 85.50 106 TYR A O 1
ATOM 834 N N . ALA A 1 107 ? 10.535 -2.067 -11.322 1.00 89.75 107 ALA A N 1
ATOM 835 C CA . ALA A 1 107 ? 9.293 -1.298 -11.346 1.00 89.75 107 ALA A CA 1
ATOM 836 C C . ALA A 1 107 ? 9.342 -0.040 -10.453 1.00 89.75 107 ALA A C 1
ATOM 838 O O . ALA A 1 107 ? 8.585 0.900 -10.687 1.00 89.75 107 ALA A O 1
ATOM 839 N N . LYS A 1 108 ? 10.278 0.054 -9.493 1.00 88.44 108 LYS A N 1
ATOM 840 C CA . LYS A 1 108 ? 10.525 1.301 -8.741 1.00 88.44 108 LYS A CA 1
ATOM 841 C C . LYS A 1 108 ? 10.988 2.458 -9.633 1.00 88.44 108 LYS A C 1
ATOM 843 O O . LYS A 1 108 ? 10.695 3.615 -9.337 1.00 88.44 108 LYS A O 1
AT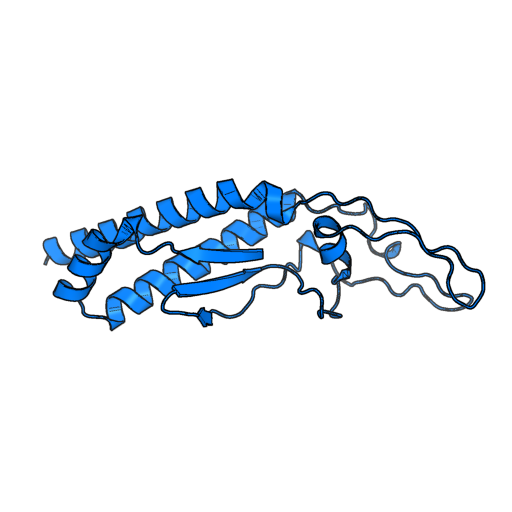OM 848 N N . PHE A 1 109 ? 11.668 2.158 -10.743 1.00 88.50 109 PHE A N 1
ATOM 849 C CA . PHE A 1 109 ? 12.152 3.175 -11.678 1.00 88.50 109 PHE A CA 1
ATOM 850 C C . PHE A 1 109 ? 11.025 3.813 -12.496 1.00 88.50 109 PHE A C 1
ATOM 852 O O . PHE A 1 109 ? 11.219 4.903 -13.024 1.00 88.50 109 PHE A O 1
ATOM 859 N N . GLU A 1 110 ? 9.830 3.216 -12.540 1.00 88.62 110 GLU A N 1
ATOM 860 C CA . GLU A 1 110 ? 8.648 3.893 -13.088 1.00 88.62 110 GLU A CA 1
ATOM 861 C C . GLU A 1 110 ? 8.294 5.149 -12.271 1.00 88.62 110 GLU A C 1
ATOM 863 O O . GLU A 1 110 ? 7.796 6.138 -12.815 1.00 88.62 110 GLU A O 1
ATOM 868 N N . GLU A 1 111 ? 8.600 5.147 -10.970 1.00 87.75 111 GLU A N 1
ATOM 869 C CA . GLU A 1 111 ? 8.380 6.290 -10.085 1.00 87.75 111 GLU A CA 1
ATOM 870 C C . GLU A 1 111 ? 9.550 7.274 -10.090 1.00 87.75 111 GLU A C 1
ATOM 872 O O . GLU A 1 111 ? 9.334 8.481 -10.114 1.00 87.75 111 GLU A O 1
ATOM 877 N N . THR A 1 112 ? 10.793 6.795 -10.055 1.00 85.25 112 THR A N 1
ATOM 878 C CA . THR A 1 112 ? 11.960 7.682 -9.897 1.00 85.25 112 THR A CA 1
ATOM 879 C C . THR A 1 112 ? 12.595 8.104 -11.216 1.00 85.25 112 THR A C 1
ATOM 881 O O . THR A 1 112 ? 13.276 9.123 -11.259 1.00 85.25 112 THR A O 1
ATOM 884 N N . GLY A 1 113 ? 12.379 7.343 -12.289 1.00 86.12 113 GLY A N 1
ATOM 885 C CA . GLY A 1 113 ? 13.243 7.364 -13.464 1.00 86.12 113 GLY A CA 1
ATOM 886 C C . GLY A 1 113 ? 14.638 6.803 -13.164 1.00 86.12 113 GLY A C 1
ATOM 887 O O . GLY A 1 113 ? 14.947 6.412 -12.032 1.00 86.12 113 GLY A O 1
ATOM 888 N N . ALA A 1 114 ? 15.471 6.756 -14.199 1.00 85.12 114 ALA A N 1
ATOM 889 C CA . ALA A 1 114 ? 16.904 6.508 -14.103 1.00 85.12 114 ALA A CA 1
ATOM 890 C C . ALA A 1 114 ? 17.613 7.195 -15.275 1.00 85.12 114 ALA A C 1
ATOM 892 O O . ALA A 1 114 ? 17.214 7.026 -16.430 1.00 85.12 114 ALA A O 1
ATOM 893 N N . ASP A 1 115 ? 18.672 7.948 -14.999 1.00 85.88 115 ASP A N 1
ATOM 894 C CA . ASP A 1 115 ? 19.473 8.552 -16.058 1.00 85.88 115 ASP A CA 1
ATOM 895 C C . ASP A 1 115 ? 20.389 7.510 -16.700 1.00 85.88 115 ASP A C 1
ATOM 897 O O . ASP A 1 115 ? 20.945 6.632 -16.032 1.00 85.88 115 ASP A O 1
ATOM 901 N N . GLY A 1 116 ? 20.540 7.609 -18.020 1.00 84.31 116 GLY A N 1
ATOM 902 C CA . GLY A 1 116 ? 21.514 6.810 -18.749 1.00 84.31 116 GLY A CA 1
ATOM 903 C C . GLY A 1 116 ? 22.921 7.296 -18.416 1.00 84.31 116 GLY A C 1
ATOM 904 O O . GLY A 1 116 ? 23.208 8.489 -18.483 1.00 84.31 116 GLY A O 1
ATOM 905 N N . THR A 1 117 ? 23.806 6.376 -18.065 1.00 85.50 117 THR A N 1
ATOM 906 C CA . THR A 1 117 ? 25.203 6.652 -17.724 1.00 85.50 117 THR A CA 1
ATOM 907 C C . THR A 1 117 ? 26.136 5.766 -18.537 1.00 85.50 117 THR A C 1
ATOM 909 O O . THR A 1 117 ? 25.735 4.747 -19.103 1.00 85.50 117 THR A O 1
ATOM 912 N N . ILE A 1 118 ? 27.406 6.160 -18.612 1.00 86.50 118 ILE A N 1
ATOM 913 C CA . ILE A 1 118 ? 28.464 5.309 -19.154 1.00 86.50 118 ILE A CA 1
ATOM 914 C C . ILE A 1 118 ? 29.082 4.560 -17.979 1.00 86.50 118 ILE A C 1
ATOM 916 O O . ILE A 1 118 ? 29.607 5.150 -17.038 1.00 86.50 118 ILE A O 1
ATOM 920 N N . THR A 1 119 ? 28.981 3.240 -18.020 1.00 82.00 119 THR A N 1
ATOM 921 C CA . THR A 1 119 ? 29.606 2.357 -17.030 1.00 82.00 119 THR A CA 1
ATOM 922 C C . THR A 1 119 ? 31.129 2.363 -17.175 1.00 82.00 119 THR A C 1
ATOM 924 O O . THR A 1 119 ? 31.667 2.715 -18.223 1.00 82.00 119 THR A O 1
ATOM 927 N N . SER A 1 120 ? 31.848 1.902 -16.149 1.00 83.25 120 SER A N 1
ATOM 928 C CA . SER A 1 120 ? 33.321 1.861 -16.134 1.00 83.25 120 SER A CA 1
ATOM 929 C C . SER A 1 120 ? 33.958 1.048 -17.271 1.00 83.25 120 SER A C 1
ATOM 931 O O . SER A 1 120 ? 35.140 1.213 -17.548 1.00 83.25 120 SER A O 1
ATOM 933 N N . ASN A 1 121 ? 33.191 0.189 -17.950 1.00 86.75 121 ASN A N 1
ATOM 934 C CA . ASN A 1 121 ? 33.634 -0.574 -19.120 1.00 86.75 121 ASN A CA 1
ATOM 935 C C . ASN A 1 121 ? 33.150 0.017 -20.460 1.00 86.75 121 ASN A C 1
ATOM 937 O O . ASN A 1 121 ? 33.141 -0.687 -21.469 1.00 86.75 121 ASN A O 1
ATOM 941 N N . GLY A 1 122 ? 32.716 1.281 -20.472 1.00 86.31 122 GLY A N 1
ATOM 942 C CA . GLY A 1 122 ? 32.323 2.011 -21.678 1.00 86.31 122 GLY A CA 1
ATOM 943 C C . GLY A 1 122 ? 30.926 1.684 -22.211 1.00 86.31 122 GLY A C 1
ATOM 944 O O . GLY A 1 122 ? 30.568 2.145 -23.291 1.00 86.31 122 GLY A O 1
ATOM 945 N N . ARG A 1 123 ? 30.107 0.896 -21.497 1.00 81.94 123 ARG A N 1
ATOM 946 C CA . ARG A 1 123 ? 28.728 0.608 -21.933 1.00 81.94 123 ARG A CA 1
ATOM 947 C C . ARG A 1 123 ? 27.766 1.701 -21.491 1.00 81.94 123 ARG A C 1
ATOM 949 O O . ARG A 1 123 ? 27.746 2.047 -20.309 1.00 81.94 123 ARG A O 1
ATOM 956 N N . HIS A 1 124 ? 26.916 2.143 -22.414 1.00 84.88 124 HIS A N 1
ATOM 957 C CA . HIS A 1 124 ? 25.779 3.010 -22.122 1.00 84.88 124 HIS A CA 1
ATOM 958 C C . HIS A 1 124 ? 24.654 2.220 -21.448 1.00 84.88 124 HIS A C 1
ATOM 960 O O . HIS A 1 124 ? 24.218 1.184 -21.959 1.00 84.88 124 HIS A O 1
ATOM 966 N N . THR A 1 125 ? 24.170 2.710 -20.310 1.00 80.75 125 THR A N 1
ATOM 967 C CA . THR A 1 125 ? 22.930 2.229 -19.700 1.00 80.75 125 THR A CA 1
ATOM 968 C C . THR A 1 125 ? 21.736 2.984 -20.288 1.00 80.75 125 THR A C 1
ATOM 970 O O . THR A 1 125 ?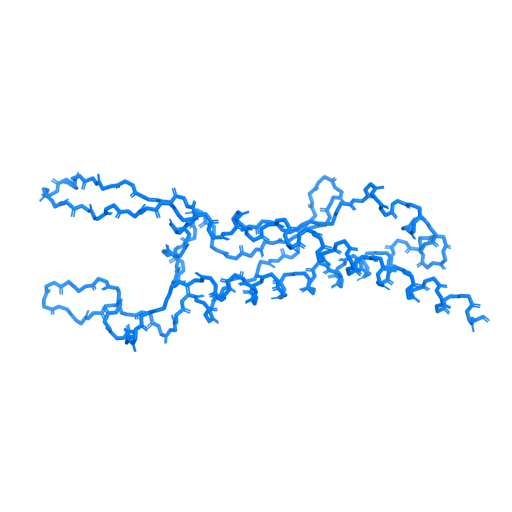 21.846 4.169 -20.615 1.00 80.75 125 THR A O 1
ATOM 973 N N . PRO A 1 126 ? 20.590 2.311 -20.474 1.00 80.31 126 PRO A N 1
ATOM 974 C CA . PRO A 1 126 ? 19.386 2.969 -20.957 1.00 80.31 126 PRO A CA 1
ATOM 975 C C . PRO A 1 126 ? 18.860 3.957 -19.912 1.00 80.31 126 PRO A C 1
ATOM 977 O O . PRO A 1 126 ? 18.817 3.641 -18.724 1.00 80.31 126 PRO A O 1
ATOM 980 N N . SER A 1 127 ? 18.417 5.129 -20.371 1.00 85.62 127 SER A N 1
ATOM 981 C CA . SER A 1 127 ? 17.630 6.038 -19.539 1.00 85.62 127 SER A CA 1
ATOM 982 C C . SER A 1 127 ? 16.189 5.536 -19.436 1.00 85.62 127 SER A C 1
ATOM 984 O O . SER A 1 127 ? 15.598 5.086 -20.420 1.00 85.62 127 SER A O 1
ATOM 986 N N . ILE A 1 128 ? 15.622 5.624 -18.238 1.00 84.25 128 ILE A N 1
ATOM 987 C CA . ILE A 1 128 ? 14.230 5.312 -17.936 1.00 84.25 128 ILE A CA 1
ATOM 988 C C . ILE A 1 128 ? 13.536 6.625 -17.592 1.00 84.25 128 ILE A C 1
ATOM 990 O O . ILE A 1 128 ? 13.860 7.275 -16.596 1.00 84.25 128 ILE A O 1
ATOM 994 N N . LYS A 1 129 ? 12.552 7.014 -18.407 1.00 86.31 129 LYS A N 1
ATOM 995 C CA . LYS A 1 129 ? 11.748 8.208 -18.144 1.00 86.31 129 LYS A CA 1
ATOM 996 C C . LYS A 1 129 ? 10.896 7.993 -16.895 1.00 86.31 129 LYS A C 1
ATOM 998 O O . LYS A 1 129 ? 10.142 7.026 -16.819 1.00 86.31 129 LYS A O 1
ATOM 1003 N N . LYS A 1 130 ? 10.948 8.950 -15.968 1.00 90.06 130 LYS A N 1
ATOM 1004 C CA . LYS A 1 130 ? 10.040 9.011 -14.820 1.00 90.06 130 LYS A CA 1
ATOM 1005 C C . LYS A 1 130 ? 8.585 9.084 -15.296 1.00 90.06 130 LYS A C 1
ATOM 1007 O O . LYS A 1 130 ? 8.210 10.028 -15.997 1.00 90.06 130 LYS A O 1
ATOM 1012 N N . ARG A 1 131 ? 7.762 8.105 -14.909 1.00 87.31 131 ARG A N 1
ATOM 1013 C CA . ARG A 1 131 ? 6.323 8.065 -15.220 1.00 87.31 131 ARG A CA 1
ATOM 1014 C C . ARG A 1 131 ? 5.448 8.521 -14.061 1.00 87.31 131 ARG A C 1
ATOM 1016 O O . ARG A 1 131 ? 4.353 9.023 -14.322 1.00 87.31 131 ARG A O 1
ATOM 1023 N N . GLY A 1 132 ? 5.937 8.380 -12.828 1.00 87.94 132 GLY A N 1
ATOM 1024 C CA . GLY A 1 132 ? 5.214 8.765 -11.617 1.00 87.94 132 GLY A CA 1
ATOM 1025 C C . GLY A 1 132 ? 3.950 7.935 -11.410 1.00 87.94 132 GLY A C 1
ATOM 1026 O O . GLY A 1 132 ? 2.910 8.488 -11.078 1.00 87.94 132 GLY A O 1
ATOM 1027 N N . ILE A 1 133 ? 3.991 6.635 -11.727 1.00 88.25 133 ILE A N 1
ATOM 1028 C CA . ILE A 1 133 ? 2.798 5.774 -11.677 1.00 88.25 133 ILE A CA 1
ATOM 1029 C C . ILE A 1 133 ? 2.194 5.774 -10.272 1.00 88.25 133 ILE A C 1
ATOM 1031 O O . ILE A 1 133 ? 0.992 5.964 -10.123 1.00 88.25 133 ILE A O 1
ATOM 1035 N N . PHE A 1 134 ? 3.026 5.623 -9.241 1.00 86.12 134 PHE A N 1
ATOM 1036 C CA . PHE A 1 134 ? 2.537 5.575 -7.870 1.00 86.12 134 PHE A CA 1
ATOM 1037 C C . PHE A 1 134 ? 2.036 6.952 -7.437 1.00 86.12 134 PHE A C 1
ATOM 1039 O O . PHE A 1 134 ? 0.934 7.049 -6.906 1.00 86.12 134 PHE A O 1
ATOM 1046 N N . SER A 1 135 ? 2.800 8.013 -7.720 1.00 84.94 135 SER A N 1
ATOM 1047 C CA . SER A 1 135 ? 2.416 9.383 -7.351 1.00 84.94 135 SER A CA 1
ATOM 1048 C C . SER A 1 135 ? 1.130 9.859 -8.026 1.00 84.94 135 SER A C 1
ATOM 1050 O O . SER A 1 135 ? 0.333 10.539 -7.387 1.00 84.94 135 SER A O 1
ATOM 1052 N N . LYS A 1 136 ? 0.884 9.476 -9.283 1.00 86.69 136 LYS A N 1
ATOM 1053 C CA . LYS A 1 136 ? -0.366 9.791 -9.993 1.00 86.69 136 LYS A CA 1
ATOM 1054 C C . LYS A 1 136 ? -1.583 9.115 -9.379 1.00 86.69 136 LYS A C 1
ATOM 1056 O O . LYS A 1 136 ? -2.660 9.693 -9.401 1.00 86.69 136 LYS A O 1
ATOM 1061 N N . THR A 1 137 ? -1.414 7.909 -8.840 1.00 84.94 137 THR A N 1
ATOM 1062 C CA . THR A 1 137 ? -2.511 7.171 -8.202 1.00 84.94 137 THR A CA 1
ATOM 1063 C C . THR A 1 137 ? -2.759 7.579 -6.750 1.00 84.94 137 THR A C 1
ATOM 1065 O O . THR A 1 137 ? -3.790 7.204 -6.199 1.00 84.94 137 THR A O 1
ATOM 1068 N N . THR A 1 138 ? -1.848 8.331 -6.120 1.00 85.81 138 THR A N 1
ATOM 1069 C CA . THR A 1 138 ? -1.947 8.695 -4.698 1.00 85.81 138 THR A CA 1
ATOM 1070 C C . THR A 1 138 ? -3.256 9.408 -4.338 1.00 85.81 138 THR A C 1
ATOM 1072 O O . THR A 1 138 ? -3.890 8.941 -3.395 1.00 85.81 138 THR A O 1
ATOM 1075 N N . PRO A 1 139 ? -3.716 10.456 -5.058 1.00 85.62 139 PRO A N 1
ATOM 1076 C CA . PRO A 1 139 ? -4.933 11.179 -4.673 1.00 85.62 139 PRO A CA 1
ATOM 1077 C C . PRO A 1 139 ? -6.176 10.280 -4.663 1.00 85.62 139 PRO A C 1
ATOM 1079 O O . PRO A 1 139 ? -6.919 10.260 -3.686 1.00 85.62 139 PRO A O 1
ATOM 1082 N N . ASP A 1 140 ? -6.343 9.453 -5.701 1.00 86.44 140 ASP A N 1
ATOM 1083 C CA . ASP A 1 140 ? -7.450 8.492 -5.792 1.00 86.44 140 ASP A CA 1
ATOM 1084 C C . ASP A 1 140 ? -7.429 7.485 -4.630 1.00 86.44 140 ASP A C 1
ATOM 1086 O O . ASP A 1 140 ? -8.466 7.024 -4.150 1.00 86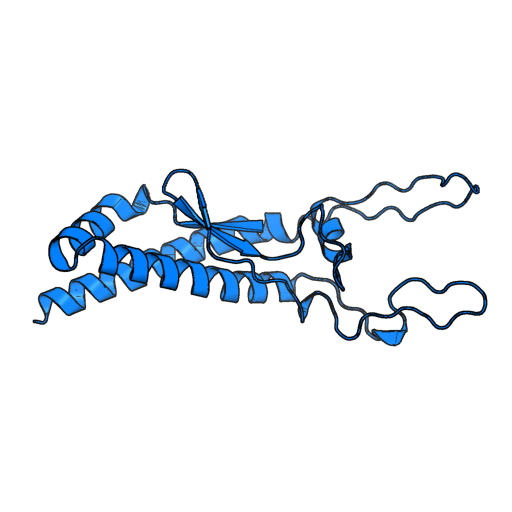.44 140 ASP A O 1
ATOM 1090 N N . ILE A 1 141 ? -6.227 7.097 -4.196 1.00 87.38 141 ILE A N 1
ATOM 1091 C CA . ILE A 1 141 ? -6.031 6.132 -3.115 1.00 87.38 141 ILE A CA 1
ATOM 1092 C C . ILE A 1 141 ? -6.316 6.779 -1.759 1.00 87.38 141 ILE A C 1
ATOM 1094 O O . ILE A 1 141 ? -6.951 6.140 -0.925 1.00 87.38 141 ILE A O 1
ATOM 1098 N N . GLU A 1 142 ? -5.893 8.025 -1.541 1.00 87.44 142 GLU A N 1
ATOM 1099 C CA . GLU A 1 142 ? -6.216 8.804 -0.340 1.00 87.44 142 GLU A CA 1
ATOM 1100 C C . GLU A 1 142 ? -7.730 9.003 -0.202 1.00 87.44 142 GLU A C 1
ATOM 1102 O O . GLU A 1 142 ? -8.297 8.680 0.844 1.00 87.44 142 GLU A O 1
ATOM 1107 N N . GLU A 1 143 ? -8.409 9.416 -1.276 1.00 88.75 143 GLU A N 1
ATOM 1108 C CA . GLU A 1 143 ? -9.870 9.548 -1.304 1.00 88.75 143 GLU A CA 1
ATOM 1109 C C . GLU A 1 143 ? -10.561 8.218 -0.965 1.00 88.75 143 GLU A C 1
ATOM 1111 O O . GLU A 1 143 ? -11.470 8.154 -0.131 1.00 88.75 143 GLU A O 1
ATOM 1116 N N . MET A 1 144 ? -10.091 7.121 -1.557 1.00 88.81 144 MET A N 1
ATOM 1117 C CA . MET A 1 144 ? -10.612 5.786 -1.285 1.00 88.81 144 MET A CA 1
ATOM 1118 C C . MET A 1 144 ? -10.392 5.355 0.171 1.00 88.81 144 MET A C 1
ATOM 1120 O O . MET A 1 144 ? -11.301 4.788 0.778 1.00 88.81 144 MET A O 1
ATOM 1124 N N . ILE A 1 145 ? -9.208 5.585 0.747 1.00 90.44 145 ILE A N 1
ATOM 1125 C CA . ILE A 1 145 ? -8.928 5.264 2.155 1.00 90.44 145 ILE A CA 1
ATOM 1126 C C . ILE A 1 145 ? -9.863 6.052 3.065 1.00 90.44 145 ILE A C 1
ATOM 1128 O O . ILE A 1 145 ? -10.411 5.476 4.006 1.00 90.44 145 ILE A O 1
ATOM 1132 N N . ASN A 1 146 ? -10.089 7.328 2.760 1.00 89.94 146 ASN A N 1
ATOM 1133 C CA . ASN A 1 146 ? -11.004 8.163 3.522 1.00 89.94 146 ASN A CA 1
ATOM 1134 C C . ASN A 1 146 ? -12.435 7.622 3.454 1.00 89.94 146 ASN A C 1
ATOM 1136 O O . ASN A 1 146 ? -13.085 7.467 4.488 1.00 89.94 146 ASN A O 1
ATOM 1140 N N . LYS A 1 147 ? -12.898 7.225 2.264 1.00 90.56 147 LYS A N 1
ATOM 1141 C CA . LYS A 1 147 ? -14.203 6.576 2.093 1.00 90.56 147 LYS A CA 1
ATOM 1142 C C . LYS A 1 147 ? -14.317 5.279 2.901 1.00 90.56 147 LYS A C 1
ATOM 1144 O O . LYS A 1 147 ? -15.304 5.086 3.605 1.00 90.56 147 LYS A O 1
ATOM 1149 N N . LEU A 1 148 ? -13.293 4.423 2.860 1.00 92.00 148 LEU A N 1
ATOM 1150 C CA . LEU A 1 148 ? -13.238 3.199 3.668 1.00 92.00 148 LEU A CA 1
ATOM 1151 C C . LEU A 1 148 ? -13.249 3.492 5.173 1.00 92.00 148 LEU A C 1
ATOM 1153 O O . LEU A 1 148 ? -13.829 2.722 5.937 1.00 92.00 148 LEU A O 1
ATOM 1157 N N . GLY A 1 149 ? -12.606 4.585 5.590 1.00 91.56 149 GLY A N 1
ATOM 1158 C CA . GLY A 1 149 ? -12.628 5.084 6.960 1.00 91.56 149 GLY A CA 1
ATOM 1159 C C . GLY A 1 149 ? -14.040 5.436 7.409 1.00 91.56 149 GLY A C 1
ATOM 1160 O O . GLY A 1 149 ? -14.518 4.862 8.385 1.00 91.56 149 GLY A O 1
ATOM 1161 N N . VAL A 1 150 ? -14.732 6.306 6.661 1.00 90.75 150 VAL A N 1
ATOM 1162 C CA . VAL A 1 150 ? -16.133 6.675 6.938 1.00 90.75 150 VAL A CA 1
ATOM 1163 C C . VAL A 1 150 ? -17.013 5.430 7.021 1.00 90.75 150 VAL A C 1
ATOM 1165 O O . VAL A 1 150 ? -17.687 5.228 8.025 1.00 90.75 150 VAL A O 1
ATOM 1168 N N . GLU A 1 151 ? -16.974 4.570 6.000 1.00 92.81 151 GLU A N 1
ATOM 1169 C CA . GLU A 1 151 ? -17.804 3.362 5.934 1.00 92.81 151 GLU A CA 1
ATOM 1170 C C . GLU A 1 151 ? -17.599 2.453 7.152 1.00 92.81 151 GLU A C 1
ATOM 1172 O O . GLU A 1 151 ? -18.565 2.024 7.785 1.00 92.81 151 GLU A O 1
ATOM 1177 N N . GLU A 1 152 ? -16.345 2.157 7.505 1.00 94.38 152 GLU A N 1
ATOM 1178 C CA . GLU A 1 152 ? -16.043 1.241 8.603 1.00 94.38 152 GLU A CA 1
ATOM 1179 C C . GLU A 1 152 ? -16.384 1.841 9.968 1.00 94.38 152 GLU A C 1
ATOM 1181 O O . GLU A 1 152 ? -16.908 1.134 10.830 1.00 94.38 152 GLU A O 1
ATOM 1186 N N . TYR A 1 153 ? -16.105 3.128 10.173 1.00 93.75 153 TYR A N 1
ATOM 1187 C CA . TYR A 1 153 ? -16.409 3.793 11.433 1.00 93.75 153 TYR A CA 1
ATOM 1188 C C . TYR A 1 153 ? -17.909 3.958 11.646 1.00 93.75 153 TYR A C 1
ATOM 1190 O O . TYR A 1 153 ? -18.414 3.608 12.711 1.00 93.75 153 TYR A O 1
ATOM 1198 N N . THR A 1 154 ? -18.642 4.409 10.627 1.00 92.06 154 THR A N 1
ATOM 1199 C CA . THR A 1 154 ? -20.101 4.522 10.701 1.00 92.06 154 THR A CA 1
ATOM 1200 C C . THR A 1 154 ? -20.751 3.163 10.945 1.00 92.06 154 THR A C 1
ATOM 1202 O O . THR A 1 154 ? -21.637 3.070 11.792 1.00 92.06 154 THR A O 1
ATOM 1205 N N . ARG A 1 155 ? -20.273 2.095 10.289 1.00 94.81 155 ARG A N 1
ATOM 1206 C CA . ARG A 1 155 ? -20.748 0.725 10.539 1.00 94.81 155 ARG A CA 1
ATOM 1207 C C . ARG A 1 155 ? -20.592 0.328 12.009 1.00 94.81 155 ARG A C 1
ATOM 1209 O O . ARG A 1 155 ? -21.533 -0.189 12.598 1.00 94.81 155 ARG A O 1
ATOM 1216 N N . LEU A 1 156 ? -19.423 0.577 12.605 1.00 94.50 156 LEU A N 1
ATOM 1217 C CA . LEU A 1 156 ? -19.164 0.239 14.010 1.00 94.50 156 LEU A CA 1
ATOM 1218 C C . LEU A 1 156 ? -20.064 1.015 14.978 1.00 94.50 156 LEU A C 1
ATOM 1220 O O . LEU A 1 156 ? -20.554 0.435 15.944 1.00 94.50 156 LEU A O 1
ATOM 1224 N N . LEU A 1 157 ? -20.307 2.300 14.715 1.00 91.81 157 LEU A N 1
ATOM 1225 C CA . LEU A 1 157 ? -21.209 3.113 15.534 1.00 91.81 157 LEU A CA 1
ATOM 1226 C C . LEU A 1 157 ? -22.662 2.629 15.432 1.00 91.81 157 LEU A C 1
ATOM 1228 O O . LEU A 1 157 ? -23.343 2.518 16.446 1.00 91.81 157 LEU A O 1
ATOM 1232 N N . GLN A 1 158 ? -23.125 2.281 14.230 1.00 92.38 158 GLN A N 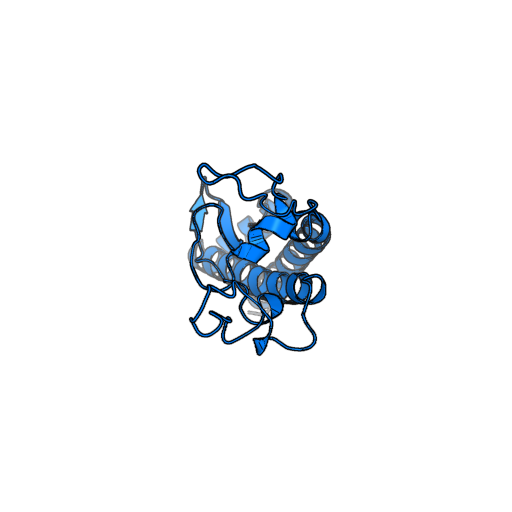1
ATOM 1233 C CA . GLN A 1 158 ? -24.470 1.733 14.027 1.00 92.38 158 GLN A CA 1
ATOM 1234 C C . GLN A 1 158 ? -24.658 0.380 14.720 1.00 92.38 158 GLN A C 1
ATOM 1236 O O . GLN A 1 158 ? -25.693 0.151 15.345 1.00 92.38 158 GLN A O 1
ATOM 1241 N N . GLU A 1 159 ? -23.657 -0.501 14.644 1.00 92.38 159 GLU A N 1
ATOM 1242 C CA . GLU A 1 159 ? -23.672 -1.792 15.340 1.00 92.38 159 GLU A CA 1
ATOM 1243 C C . GLU A 1 159 ? -23.766 -1.613 16.854 1.00 92.38 159 GLU A C 1
ATOM 1245 O O . GLU A 1 159 ? -24.508 -2.342 17.499 1.00 92.38 159 GLU A O 1
ATOM 1250 N N . ALA A 1 160 ? -23.077 -0.619 17.413 1.00 88.38 160 ALA A N 1
ATOM 1251 C CA . ALA A 1 160 ? -23.135 -0.327 18.839 1.00 88.38 160 ALA A CA 1
ATOM 1252 C C . ALA A 1 160 ? -24.471 0.274 19.298 1.00 88.38 160 ALA A C 1
ATOM 1254 O O . ALA A 1 160 ? -24.895 0.011 20.414 1.00 88.38 160 ALA A O 1
ATOM 1255 N N . MET A 1 161 ? -25.132 1.070 18.452 1.00 82.56 161 MET A N 1
ATOM 1256 C CA . MET A 1 161 ? -26.445 1.666 18.750 1.00 82.56 161 MET A CA 1
ATOM 1257 C C . MET A 1 161 ? -27.616 0.690 18.581 1.00 82.56 161 MET A C 1
ATOM 1259 O O . MET A 1 161 ? -28.729 0.993 19.002 1.00 82.56 161 MET A O 1
ATOM 1263 N N . SER A 1 162 ? -27.388 -0.442 17.913 1.00 79.38 162 SER A N 1
ATOM 1264 C CA . SER A 1 162 ? -28.407 -1.473 17.666 1.00 79.38 162 SER A CA 1
ATOM 1265 C C . SER A 1 162 ? -28.444 -2.552 18.759 1.00 79.38 162 SER A C 1
ATOM 1267 O O . SER A 1 162 ? -29.181 -3.529 18.619 1.00 79.38 162 SER A O 1
ATOM 1269 N N . VAL A 1 163 ? -27.628 -2.391 19.806 1.00 58.81 163 VAL A N 1
ATOM 1270 C CA . VAL A 1 163 ? -27.507 -3.260 20.989 1.00 58.81 163 VAL A CA 1
ATOM 1271 C C . VAL A 1 163 ? -28.132 -2.555 22.183 1.00 58.81 163 VAL A C 1
ATOM 1273 O O . VAL A 1 163 ? -28.846 -3.246 22.941 1.00 58.81 163 VAL A O 1
#

Secondary structure (DSSP, 8-state):
-EEE--STTTHHHHHHHHHHHHHHHHHHHHHHHHHHHHHHHHHHHHHHS---S-STT-S---TTS-----SS-GGG---EEEEEEETTEEEEEES--TT--STTGGGGHHHH-B---B-TTSPBPPPB----HHHHHHHHHHHHHHHHHHHHHHHHHHHHHT-

Organism: NCBI:txid53442

pLDDT: mean 87.77, std 5.43, range [58.81, 94.81]

Sequence (163 aa):
MRITLDYSDFKKLQEQIEEIGGSKLLDKANRKIIKKGQQTAAERVSKELPVSGDISGSGPKRHKKPRSSPFAHSRDEIPIGKLTKKKGLLGADIGWYPSDNSPNFYAKFEETGADGTITSNGRHTPSIKKRGIFSKTTPDIEEMINKLGVEEYTRLLQEAMSV

Foldseek 3Di:
DKFWADCPVCVVLLVLLCVQPNPVSSVVLRVVLQVVLLVVLLLQLLVVQDDDPDQLPDADDDPPDRHPGDPDECSVCWDWFDWDADPNITMTDIHADPPDPPPNNCSVCLAVWDDWDQDPVRDTDDTGDHNNSSVVCVVVSNVSSVVSSCVSSVVSSVVSVVD

Radius of gyration: 20.66 Å; chains: 1; bounding box: 62×32×49 Å